Protein AF-A0A953FIC7-F1 (afdb_monomer)

Solvent-accessible su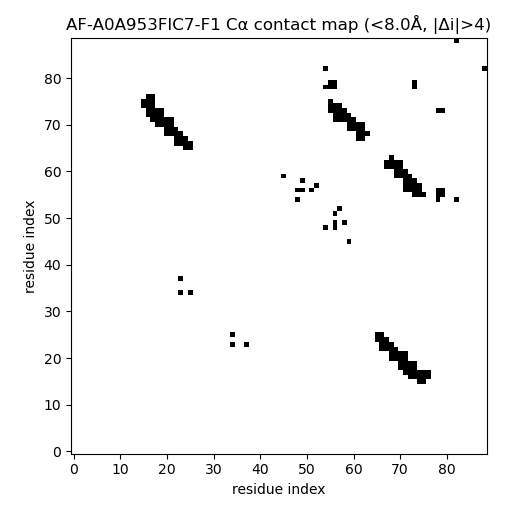rface area (backbone atoms only — not comparable to full-atom values): 5689 Å² total; per-residue (Å²): 132,84,86,80,78,95,65,95,80,81,85,88,72,90,75,69,66,35,81,47,80,48,68,53,85,74,90,54,82,87,50,46,89,70,51,50,62,55,55,52,50,53,53,50,52,53,55,52,44,74,72,34,72,87,53,33,52,75,50,74,47,81,47,94,51,93,50,42,39,32,43,33,37,27,54,33,64,65,37,53,50,52,58,74,67,50,88,83,122

pLDDT: mean 90.17, std 7.17, range [55.0, 96.38]

Mean predicted aligned error: 5.1 Å

Sequence (89 aa):
MAQTINQRMTVEFEGDFVVFLIGMRINRLWKIHKWLPVAKAMRGMLMELSQKPESGFLGFQAHGGMPPLIVQYWRSFEHLEAYAKDRNG

Structure (mmCIF, N/CA/C/O backbone):
data_AF-A0A953FIC7-F1
#
_entry.id   AF-A0A953FIC7-F1
#
loop_
_atom_site.group_PDB
_atom_site.id
_atom_site.type_symbol
_atom_site.label_atom_id
_atom_site.label_alt_id
_atom_site.label_comp_id
_atom_site.label_asym_id
_atom_site.label_entity_id
_atom_site.label_seq_id
_atom_site.pdbx_PDB_ins_code
_atom_site.Cartn_x
_atom_site.Cartn_y
_atom_site.Cartn_z
_atom_site.occupancy
_atom_site.B_iso_or_equiv
_atom_site.auth_seq_id
_atom_site.auth_comp_id
_atom_site.auth_asym_id
_atom_site.auth_atom_id
_atom_site.pdbx_PDB_model_num
ATOM 1 N N . MET A 1 1 ? 3.784 20.582 11.442 1.00 55.00 1 MET A N 1
ATOM 2 C CA . MET A 1 1 ? 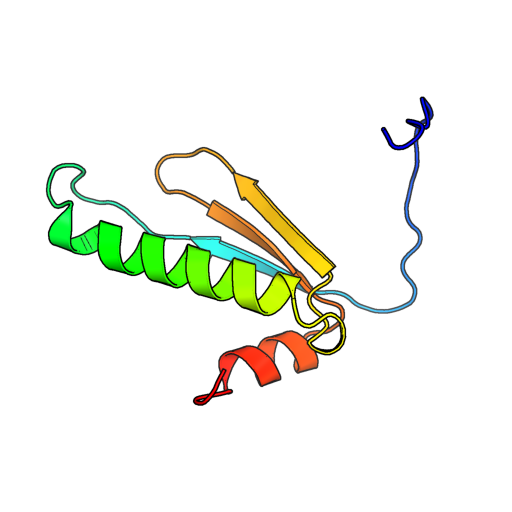4.369 19.225 11.526 1.00 55.00 1 MET A CA 1
ATOM 3 C C . MET A 1 1 ? 3.679 18.507 12.671 1.00 55.00 1 MET A C 1
ATOM 5 O O . MET A 1 1 ? 3.450 19.152 13.687 1.00 55.00 1 MET A O 1
ATOM 9 N N . ALA A 1 2 ? 3.280 17.246 12.499 1.00 71.31 2 ALA A N 1
ATOM 10 C CA . ALA A 1 2 ? 2.663 16.478 13.581 1.00 71.31 2 ALA A CA 1
ATOM 11 C C . ALA A 1 2 ? 3.692 16.203 14.693 1.00 71.31 2 ALA A C 1
ATOM 13 O O . ALA A 1 2 ? 4.873 16.008 14.405 1.00 71.31 2 ALA A O 1
ATOM 14 N N . GLN A 1 3 ? 3.254 16.227 15.951 1.00 84.75 3 GLN A N 1
ATOM 15 C CA . GLN A 1 3 ? 4.112 15.989 17.109 1.00 84.75 3 GLN A CA 1
ATOM 16 C C . GLN A 1 3 ? 4.483 14.500 17.167 1.00 84.75 3 GLN A C 1
ATOM 18 O O . GLN A 1 3 ? 3.606 13.640 17.136 1.00 84.75 3 GLN A O 1
ATOM 23 N N . THR A 1 4 ? 5.776 14.180 17.206 1.00 87.75 4 THR A N 1
ATOM 24 C CA . THR A 1 4 ? 6.250 12.789 17.238 1.00 87.75 4 THR A CA 1
ATOM 25 C C . THR A 1 4 ? 6.301 12.278 18.673 1.00 87.75 4 THR A C 1
ATOM 27 O O . THR A 1 4 ? 6.914 12.912 19.534 1.00 87.75 4 THR A O 1
ATOM 30 N N . ILE A 1 5 ? 5.700 11.117 18.931 1.00 89.00 5 ILE A N 1
ATOM 31 C CA . ILE A 1 5 ? 5.747 10.455 20.238 1.00 89.00 5 ILE A CA 1
ATOM 32 C C . ILE A 1 5 ? 7.030 9.613 20.309 1.00 89.00 5 ILE A C 1
ATOM 34 O O . ILE A 1 5 ? 7.151 8.605 19.618 1.00 89.00 5 ILE A O 1
ATOM 38 N N . ASN A 1 6 ? 7.996 10.015 21.141 1.00 91.25 6 ASN A N 1
ATOM 39 C CA . ASN A 1 6 ? 9.274 9.306 21.328 1.00 91.25 6 ASN A CA 1
ATOM 40 C C . ASN A 1 6 ? 9.168 8.196 22.389 1.00 91.25 6 ASN A C 1
ATOM 42 O O . ASN A 1 6 ? 9.884 8.203 23.390 1.00 91.25 6 ASN A O 1
ATOM 46 N N . GLN A 1 7 ? 8.241 7.257 22.199 1.00 92.44 7 GLN A N 1
ATOM 47 C CA . GLN A 1 7 ? 8.028 6.125 23.104 1.00 92.44 7 GLN A CA 1
ATOM 48 C C . GLN A 1 7 ? 7.794 4.837 22.309 1.00 92.44 7 GLN A C 1
ATOM 50 O O . GLN A 1 7 ? 7.412 4.873 21.140 1.00 92.44 7 GLN A O 1
ATOM 55 N N . ARG A 1 8 ? 8.037 3.680 22.940 1.00 91.25 8 ARG A N 1
ATOM 56 C CA . ARG A 1 8 ? 7.636 2.394 22.360 1.00 91.25 8 ARG A CA 1
ATOM 57 C C . ARG A 1 8 ? 6.119 2.297 22.432 1.00 91.25 8 ARG A C 1
ATOM 59 O O . ARG A 1 8 ? 5.563 2.293 23.524 1.00 91.25 8 ARG A O 1
ATOM 66 N N . MET A 1 9 ? 5.487 2.204 21.272 1.00 89.62 9 MET A N 1
ATOM 67 C CA . MET A 1 9 ? 4.044 2.061 21.142 1.00 89.62 9 MET A CA 1
ATOM 68 C C . MET A 1 9 ?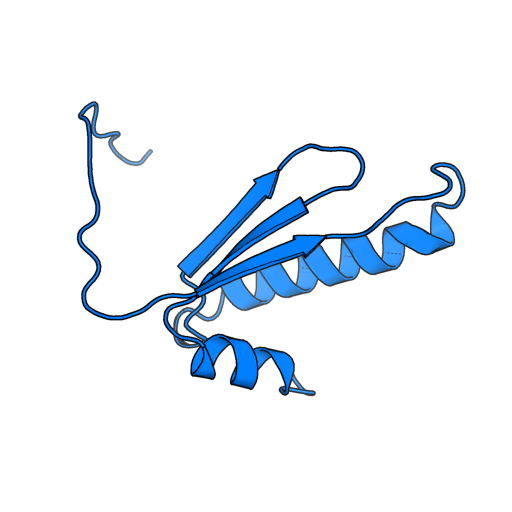 3.736 0.651 20.651 1.00 89.62 9 MET A C 1
ATOM 70 O O . MET A 1 9 ? 4.462 0.106 19.821 1.00 89.62 9 MET A O 1
ATOM 74 N N . THR A 1 10 ? 2.661 0.069 21.165 1.00 91.06 10 THR A N 1
ATOM 75 C CA . THR A 1 10 ? 2.054 -1.150 20.626 1.00 91.06 10 THR A CA 1
ATOM 76 C C . THR A 1 10 ? 0.605 -0.821 20.318 1.00 91.06 10 THR A C 1
ATOM 78 O O . THR A 1 10 ? -0.019 -0.061 21.056 1.00 91.06 10 THR A O 1
ATOM 81 N N . VAL A 1 11 ? 0.092 -1.352 19.214 1.00 86.44 11 VAL A N 1
ATOM 82 C CA . VAL A 1 11 ? -1.329 -1.265 18.889 1.00 86.44 11 VAL A CA 1
ATOM 83 C C . VAL A 1 11 ? -1.979 -2.557 19.350 1.00 86.44 11 VAL A C 1
ATOM 85 O O . VAL A 1 11 ? -1.536 -3.638 18.967 1.00 86.44 11 VAL A O 1
ATO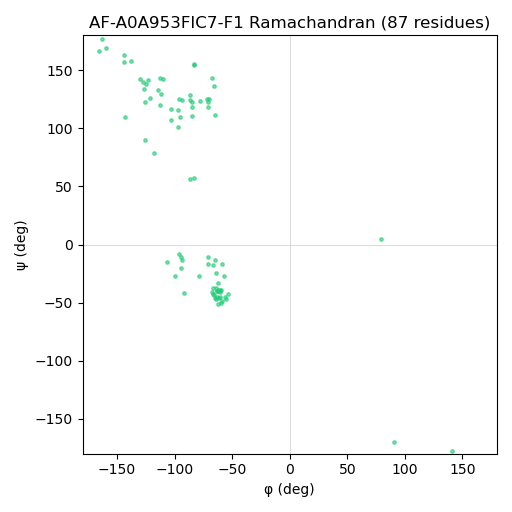M 88 N N . GLU A 1 12 ? -3.016 -2.431 20.166 1.00 88.50 12 GLU A N 1
ATOM 89 C CA . GLU A 1 12 ? -3.978 -3.503 20.379 1.00 88.50 12 GLU A CA 1
ATOM 90 C C . GLU A 1 12 ? -5.045 -3.376 19.293 1.00 88.50 12 GLU A C 1
ATOM 92 O O . GLU A 1 12 ? -5.610 -2.299 19.086 1.00 88.50 12 GLU A O 1
ATOM 97 N N . PHE A 1 13 ? -5.246 -4.449 18.535 1.00 84.38 13 PHE A N 1
ATOM 98 C CA . PHE A 1 13 ? -6.242 -4.500 17.476 1.00 84.38 13 PHE A CA 1
ATOM 99 C C . PHE A 1 13 ? -7.312 -5.498 17.896 1.00 84.38 13 PHE A C 1
ATOM 101 O O . PHE A 1 13 ? -7.008 -6.664 18.142 1.00 84.38 13 PHE A O 1
ATOM 108 N N . GLU A 1 14 ? -8.550 -5.032 18.016 1.00 86.50 14 GLU A N 1
ATOM 109 C CA . GLU A 1 14 ? -9.677 -5.906 18.319 1.00 86.50 14 GLU A CA 1
ATOM 110 C C . GLU A 1 14 ? -10.102 -6.655 17.051 1.00 86.50 14 GLU A C 1
ATOM 112 O O . GLU A 1 14 ? -10.441 -6.042 16.037 1.00 86.50 14 GLU A O 1
ATOM 117 N N . GLY A 1 15 ? -10.104 -7.987 17.123 1.00 86.50 15 GLY A N 1
ATOM 118 C CA . GLY A 1 15 ? -10.513 -8.867 16.028 1.00 86.50 15 GLY A CA 1
ATOM 119 C C . GLY A 1 15 ? -9.376 -9.287 15.093 1.00 86.50 15 GLY A C 1
ATOM 120 O O . GLY A 1 15 ? -8.193 -9.089 15.372 1.00 86.50 15 GLY A O 1
ATOM 121 N N . ASP A 1 16 ? -9.760 -9.908 13.981 1.00 88.88 16 ASP A N 1
ATOM 122 C CA . ASP A 1 16 ? -8.825 -10.393 12.967 1.00 88.88 16 ASP A CA 1
ATOM 123 C C . ASP A 1 16 ? -8.414 -9.270 12.008 1.00 88.88 16 ASP A C 1
ATOM 125 O O . ASP A 1 16 ? -9.148 -8.309 11.792 1.00 88.88 16 ASP A O 1
ATOM 129 N N . PHE A 1 17 ? -7.243 -9.404 11.387 1.00 94.31 17 PHE A N 1
ATOM 130 C CA . PHE A 1 17 ? -6.788 -8.531 10.306 1.00 94.31 17 PHE A CA 1
ATOM 131 C C . PHE A 1 17 ? -5.999 -9.341 9.280 1.00 94.31 17 PHE A C 1
ATOM 133 O O . PHE A 1 17 ? -5.533 -10.449 9.555 1.00 94.31 17 PHE A O 1
ATOM 140 N N . VAL A 1 18 ? -5.823 -8.785 8.082 1.00 96.25 18 VAL A N 1
ATOM 141 C CA . VAL A 1 18 ? -5.096 -9.456 7.001 1.00 96.25 18 VAL A CA 1
ATOM 142 C C . VAL A 1 18 ? -3.815 -8.710 6.664 1.00 96.25 18 VAL A C 1
ATOM 144 O O . VAL A 1 18 ? -3.806 -7.494 6.464 1.00 96.25 18 VAL A O 1
ATOM 147 N N . VAL A 1 19 ? -2.731 -9.479 6.554 1.00 96.38 19 VAL A N 1
ATOM 148 C CA . VAL A 1 19 ? -1.452 -9.042 5.993 1.00 96.38 19 VAL A CA 1
ATOM 149 C C . VAL A 1 19 ? -1.335 -9.616 4.589 1.00 96.38 19 VAL A C 1
ATOM 151 O O . VAL A 1 19 ? -1.123 -10.815 4.409 1.00 96.38 19 VAL A O 1
ATOM 154 N N . PHE A 1 20 ? -1.480 -8.760 3.584 1.00 96.25 20 PHE A N 1
ATOM 155 C CA . PHE A 1 20 ? -1.438 -9.162 2.186 1.00 96.25 20 PHE A CA 1
ATOM 156 C C . PHE A 1 20 ? -0.096 -8.793 1.551 1.00 96.25 20 PHE A C 1
ATOM 158 O O . PHE A 1 20 ? 0.275 -7.625 1.451 1.00 96.25 20 PHE A O 1
ATOM 165 N N . LEU A 1 21 ? 0.647 -9.815 1.132 1.00 95.19 21 LEU A N 1
ATOM 166 C CA . LEU A 1 21 ? 1.955 -9.691 0.497 1.00 95.19 21 LEU A CA 1
ATOM 167 C C . LEU A 1 21 ? 1.776 -9.718 -1.020 1.00 95.19 21 LEU A C 1
ATOM 169 O O . LEU A 1 21 ? 1.473 -10.763 -1.594 1.00 95.19 21 LEU A O 1
ATOM 173 N N . ILE A 1 22 ? 2.000 -8.582 -1.674 1.00 93.25 22 ILE A N 1
ATOM 174 C CA . ILE A 1 22 ? 1.895 -8.467 -3.128 1.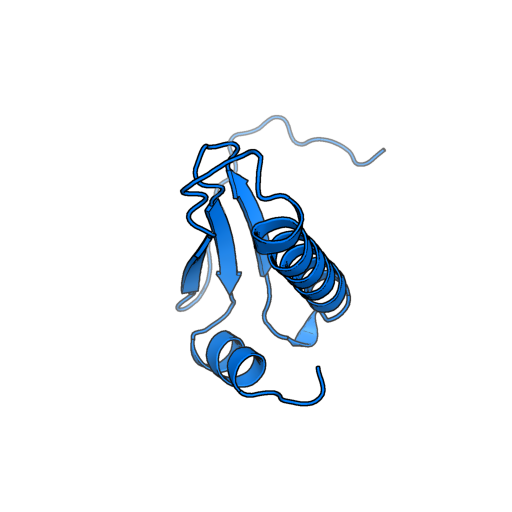00 93.25 22 ILE A CA 1
ATOM 175 C C . ILE A 1 22 ? 3.159 -7.857 -3.716 1.00 93.25 22 ILE A C 1
ATOM 177 O O . ILE A 1 22 ? 3.759 -6.936 -3.171 1.00 93.25 22 ILE A O 1
ATOM 181 N N . GLY A 1 23 ? 3.592 -8.373 -4.856 1.00 91.62 23 GLY A N 1
ATOM 182 C CA . GLY A 1 23 ? 4.802 -7.908 -5.513 1.00 91.62 23 GLY A CA 1
ATOM 183 C C . GLY A 1 23 ? 4.861 -8.357 -6.959 1.00 91.62 23 GLY A C 1
ATOM 184 O O . GLY A 1 23 ? 3.994 -9.084 -7.443 1.00 91.62 23 GLY A O 1
ATOM 1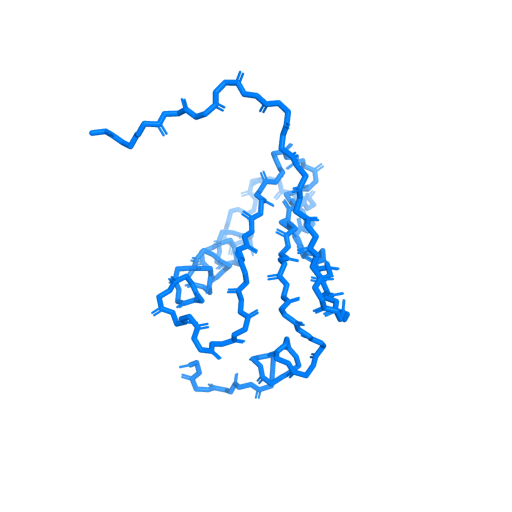85 N N . MET A 1 24 ? 5.906 -7.926 -7.660 1.00 90.44 24 MET A N 1
ATOM 186 C CA . MET A 1 24 ? 6.145 -8.337 -9.042 1.00 90.44 24 MET A CA 1
ATOM 187 C C . MET A 1 24 ? 7.548 -8.900 -9.205 1.00 90.44 24 MET A C 1
ATOM 189 O O . MET A 1 24 ? 8.529 -8.298 -8.778 1.00 90.44 24 MET A O 1
ATOM 193 N N . ARG A 1 25 ? 7.672 -10.038 -9.890 1.00 89.56 25 ARG A N 1
ATOM 194 C CA . ARG A 1 25 ? 8.982 -10.598 -10.224 1.00 89.56 25 ARG A CA 1
ATOM 195 C C . ARG A 1 25 ? 9.531 -9.976 -11.505 1.00 89.56 25 ARG A C 1
ATOM 197 O O . ARG A 1 25 ? 8.967 -10.159 -12.582 1.00 89.56 25 ARG A O 1
ATOM 204 N N . ILE A 1 26 ? 10.674 -9.298 -11.411 1.00 89.69 26 ILE A N 1
ATOM 205 C CA . ILE A 1 26 ? 11.361 -8.714 -12.570 1.00 89.69 26 ILE A CA 1
ATOM 206 C C . ILE A 1 26 ? 12.468 -9.664 -13.031 1.00 89.69 26 ILE A C 1
ATOM 208 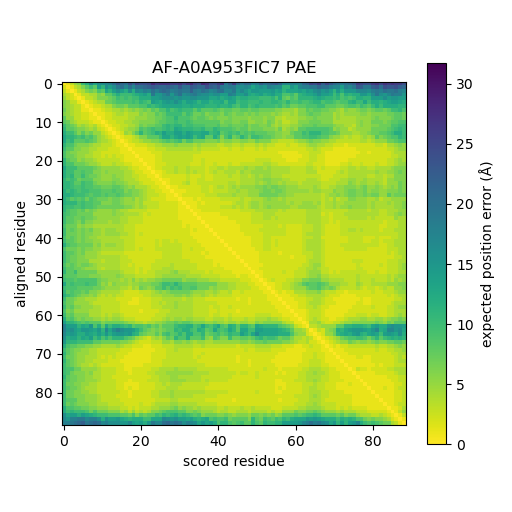O O . ILE A 1 26 ? 13.550 -9.701 -12.459 1.00 89.69 26 ILE A O 1
ATOM 212 N N . ASN A 1 27 ? 12.214 -10.425 -14.096 1.00 89.56 27 ASN A N 1
ATOM 213 C CA . ASN A 1 27 ? 13.215 -11.356 -14.637 1.00 89.56 27 ASN A CA 1
ATOM 214 C C . ASN A 1 27 ? 14.285 -10.666 -15.503 1.00 89.56 27 ASN A C 1
ATOM 216 O O . ASN A 1 27 ? 15.382 -11.189 -15.661 1.00 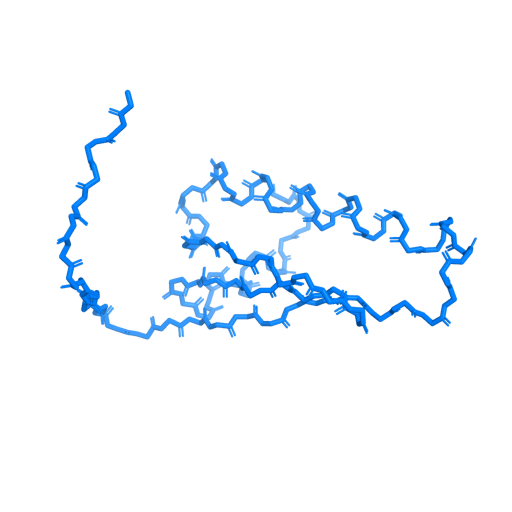89.56 27 ASN A O 1
ATOM 220 N N . ARG A 1 28 ? 13.961 -9.526 -16.131 1.00 90.81 28 ARG A N 1
ATOM 221 C CA . ARG A 1 28 ? 14.880 -8.766 -16.999 1.00 90.81 28 ARG A CA 1
ATOM 222 C C . ARG A 1 28 ? 14.658 -7.269 -16.816 1.00 90.81 28 ARG A C 1
ATOM 224 O O . ARG A 1 28 ? 13.638 -6.749 -17.270 1.00 90.81 28 ARG A O 1
ATOM 231 N N . LEU A 1 29 ? 15.621 -6.583 -16.202 1.00 88.06 29 LEU A N 1
ATOM 232 C CA . LEU A 1 29 ? 15.490 -5.169 -15.826 1.00 88.06 29 LEU A CA 1
ATOM 233 C C . LEU A 1 29 ? 15.287 -4.234 -17.020 1.00 88.06 29 LEU A C 1
ATOM 235 O O . LEU A 1 29 ? 14.452 -3.339 -16.968 1.00 88.06 29 LEU A O 1
ATOM 239 N N . TRP A 1 30 ? 15.973 -4.489 -18.133 1.00 92.12 30 TRP A N 1
ATOM 240 C CA . TRP A 1 30 ? 15.892 -3.654 -19.337 1.00 92.12 30 TRP A CA 1
ATOM 241 C C . TRP A 1 30 ? 14.560 -3.768 -20.094 1.00 92.12 30 TRP A C 1
ATOM 243 O O . TRP A 1 30 ? 14.281 -2.965 -20.981 1.00 92.12 30 TRP A O 1
ATOM 253 N N . LYS A 1 31 ? 13.695 -4.738 -19.765 1.00 94.06 31 LYS A N 1
ATOM 254 C CA . LYS A 1 31 ? 12.361 -4.859 -20.380 1.00 94.06 31 LYS A CA 1
ATOM 255 C C . LYS A 1 31 ? 11.344 -3.946 -19.687 1.00 94.06 31 LYS A C 1
ATOM 257 O O . LYS A 1 31 ? 10.310 -4.416 -19.221 1.00 94.06 31 LYS A O 1
ATOM 262 N N . ILE A 1 32 ? 11.639 -2.645 -19.650 1.00 91.88 32 ILE A N 1
ATOM 263 C CA . ILE A 1 32 ? 10.848 -1.610 -18.957 1.00 91.88 32 ILE A CA 1
ATOM 264 C C . ILE A 1 32 ? 9.381 -1.639 -19.395 1.00 91.88 32 ILE A C 1
ATOM 266 O O . ILE A 1 32 ? 8.485 -1.639 -18.560 1.00 91.88 32 ILE A O 1
ATOM 270 N N . HIS A 1 33 ? 9.127 -1.792 -20.695 1.00 94.12 33 HIS A N 1
ATOM 271 C CA . HIS A 1 33 ? 7.780 -1.906 -21.266 1.00 94.12 33 HIS A CA 1
ATOM 272 C C . HIS A 1 33 ? 6.950 -3.083 -20.718 1.00 94.12 33 HIS A C 1
ATOM 274 O O . HIS A 1 33 ? 5.737 -3.088 -20.890 1.00 94.12 33 HIS A O 1
ATOM 280 N N . LYS A 1 34 ? 7.570 -4.085 -20.073 1.00 92.06 34 LYS A N 1
ATOM 281 C CA . LYS A 1 34 ? 6.857 -5.219 -19.466 1.00 92.06 34 LYS A CA 1
ATOM 282 C C . LYS A 1 34 ? 6.493 -4.986 -18.005 1.00 92.06 34 LYS A C 1
ATOM 284 O O . LYS A 1 34 ? 5.405 -5.366 -17.597 1.00 92.06 34 LYS A O 1
ATOM 289 N N . TRP A 1 35 ? 7.397 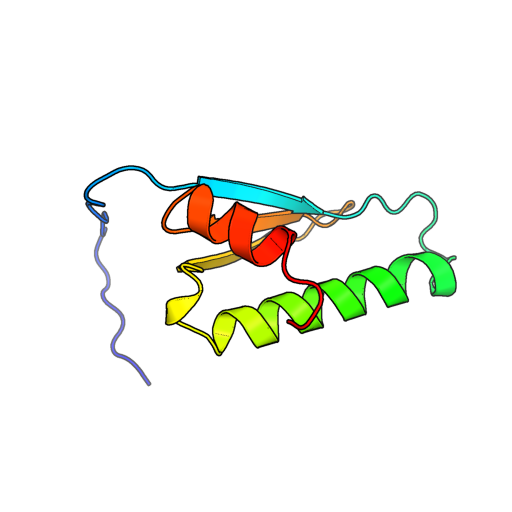-4.410 -17.213 1.00 91.62 35 TRP A N 1
ATOM 290 C CA . TRP A 1 35 ? 7.194 -4.284 -15.764 1.00 91.62 35 TRP A CA 1
ATOM 291 C C . TRP A 1 35 ? 6.704 -2.894 -15.338 1.00 91.62 35 TRP A C 1
ATOM 293 O O . TRP A 1 35 ? 5.987 -2.781 -14.347 1.00 91.62 35 TRP A O 1
ATOM 303 N N . LEU A 1 36 ? 7.021 -1.834 -16.091 1.00 92.81 36 LEU A N 1
ATOM 304 C CA . LEU A 1 36 ? 6.610 -0.469 -15.754 1.00 92.81 36 LEU A CA 1
ATOM 305 C C . LEU A 1 36 ? 5.082 -0.272 -15.762 1.00 92.81 36 LEU A C 1
ATOM 307 O O . LEU A 1 36 ? 4.590 0.390 -14.848 1.00 92.81 36 LEU A O 1
ATOM 311 N N . PRO A 1 37 ? 4.303 -0.846 -16.707 1.00 94.50 37 PRO A N 1
ATOM 312 C CA . PRO A 1 37 ? 2.844 -0.738 -16.663 1.00 94.50 37 PRO A CA 1
ATOM 313 C C . PRO A 1 37 ? 2.247 -1.341 -15.386 1.00 94.50 37 PRO A C 1
ATOM 315 O O . PRO A 1 37 ? 1.382 -0.727 -14.767 1.00 94.50 37 PRO A O 1
ATOM 318 N N . VAL A 1 38 ? 2.767 -2.493 -14.946 1.00 92.12 38 VAL A N 1
ATOM 319 C CA . VAL A 1 38 ? 2.333 -3.168 -13.712 1.00 92.12 38 VAL A CA 1
ATOM 320 C C . VAL A 1 38 ? 2.662 -2.316 -12.487 1.00 92.12 38 VAL A C 1
ATOM 322 O O . VAL A 1 38 ? 1.797 -2.086 -11.647 1.00 92.12 38 VAL A O 1
ATOM 325 N N . ALA A 1 39 ? 3.881 -1.772 -12.409 1.00 91.00 39 ALA A N 1
ATOM 326 C CA . ALA A 1 39 ? 4.277 -0.877 -11.322 1.00 91.00 39 ALA A CA 1
ATOM 327 C C . ALA A 1 39 ? 3.412 0.397 -11.263 1.00 91.00 39 ALA A C 1
ATOM 329 O O . ALA A 1 39 ? 3.039 0.851 -10.181 1.00 91.00 39 ALA A O 1
ATOM 330 N N . LYS A 1 40 ? 3.058 0.965 -12.425 1.00 93.75 40 LYS A N 1
ATOM 331 C CA . LYS A 1 40 ? 2.179 2.138 -12.513 1.00 93.75 40 LYS A CA 1
ATOM 332 C C . LYS A 1 40 ? 0.757 1.814 -12.045 1.00 93.75 40 LYS A C 1
ATOM 334 O O . LYS A 1 40 ? 0.191 2.618 -11.310 1.00 93.75 40 LYS A O 1
ATOM 339 N N . ALA A 1 41 ? 0.213 0.659 -12.433 1.00 93.12 41 ALA A N 1
ATOM 340 C CA . ALA A 1 41 ? -1.100 0.194 -11.983 1.00 93.12 41 ALA A CA 1
ATOM 341 C C . ALA A 1 41 ? -1.127 -0.042 -10.464 1.00 93.12 41 ALA A C 1
ATOM 343 O O . ALA A 1 41 ? -2.018 0.461 -9.789 1.00 93.12 41 ALA A O 1
ATOM 344 N N . MET A 1 42 ? -0.094 -0.696 -9.916 1.00 92.06 42 MET A N 1
ATOM 345 C CA . MET A 1 42 ? 0.063 -0.907 -8.471 1.00 92.06 42 MET A CA 1
ATOM 346 C C . MET A 1 42 ? 0.052 0.417 -7.697 1.00 92.06 42 MET A C 1
ATOM 348 O O . MET A 1 42 ? -0.639 0.551 -6.694 1.00 92.06 42 MET A O 1
ATOM 352 N N . ARG A 1 43 ? 0.780 1.431 -8.184 1.00 91.69 43 ARG A N 1
ATOM 353 C CA . ARG A 1 43 ? 0.776 2.765 -7.566 1.00 91.69 43 ARG A CA 1
ATOM 354 C C . ARG A 1 43 ? -0.602 3.429 -7.627 1.00 91.69 43 ARG A C 1
ATOM 356 O O . ARG A 1 43 ? -0.983 4.082 -6.665 1.00 91.69 43 ARG A O 1
ATOM 363 N N . GLY A 1 44 ? -1.318 3.279 -8.743 1.00 93.56 44 GLY A N 1
ATOM 364 C CA . GLY A 1 44 ? -2.685 3.785 -8.892 1.00 93.56 44 GLY A CA 1
ATOM 365 C C . GLY A 1 44 ? -3.634 3.179 -7.859 1.00 93.56 44 GLY A C 1
ATOM 366 O O . GLY A 1 44 ? -4.270 3.928 -7.127 1.00 93.56 44 GLY A O 1
ATOM 367 N N . MET A 1 45 ? -3.624 1.849 -7.729 1.00 93.56 45 MET A N 1
ATOM 368 C CA . MET A 1 45 ? -4.411 1.118 -6.727 1.00 93.56 45 MET A CA 1
ATOM 369 C C . MET A 1 45 ? -4.128 1.607 -5.300 1.00 93.56 45 MET A C 1
ATOM 371 O O . MET A 1 45 ? -5.051 1.911 -4.555 1.00 93.56 45 MET A O 1
ATOM 375 N N . LEU A 1 46 ? -2.857 1.761 -4.920 1.00 93.81 46 LEU A N 1
ATOM 376 C CA . LEU A 1 46 ? -2.513 2.237 -3.576 1.00 93.81 46 LEU A CA 1
ATOM 377 C C . LEU A 1 46 ? -2.985 3.674 -3.312 1.00 93.81 46 LEU A C 1
ATOM 379 O O . LEU A 1 46 ? -3.398 3.985 -2.195 1.00 93.81 46 LEU A O 1
ATOM 383 N N . MET A 1 47 ? -2.916 4.553 -4.318 1.00 93.44 47 MET A N 1
ATOM 384 C CA . MET A 1 47 ? -3.421 5.926 -4.198 1.00 93.44 47 MET A CA 1
ATOM 385 C C . MET A 1 47 ? -4.937 5.951 -4.016 1.00 93.44 47 MET A C 1
ATOM 387 O O . MET A 1 47 ? -5.425 6.691 -3.170 1.00 93.44 47 MET A O 1
ATOM 391 N N . GLU A 1 48 ? -5.654 5.140 -4.787 1.00 93.88 48 GLU A N 1
ATOM 392 C CA . GLU A 1 48 ? -7.105 5.001 -4.702 1.00 93.88 48 GLU A CA 1
ATOM 393 C C . GLU A 1 48 ? -7.540 4.463 -3.330 1.00 93.88 48 GLU A C 1
ATOM 395 O O . GLU A 1 48 ? -8.343 5.096 -2.649 1.00 93.88 48 GLU A O 1
ATOM 400 N N . LEU A 1 49 ? -6.939 3.361 -2.870 1.00 93.31 49 LEU A N 1
ATOM 401 C CA . LEU A 1 49 ? -7.222 2.773 -1.556 1.00 93.31 49 LEU A CA 1
ATOM 402 C C . LEU A 1 49 ? -6.928 3.740 -0.406 1.00 93.31 49 LEU A C 1
ATOM 404 O O . LEU A 1 49 ? -7.697 3.832 0.547 1.00 93.31 49 LEU A O 1
ATOM 408 N N . SER A 1 50 ? -5.845 4.515 -0.508 1.00 91.19 50 SER A N 1
ATOM 409 C CA . SER A 1 50 ? -5.502 5.519 0.509 1.00 91.19 50 SER A CA 1
ATOM 410 C C . SER A 1 50 ? -6.515 6.671 0.585 1.00 91.19 50 SER A C 1
ATOM 412 O O . SER A 1 50 ? -6.524 7.401 1.573 1.00 91.19 50 SER A O 1
ATOM 414 N N . GLN A 1 51 ? -7.347 6.858 -0.446 1.00 92.75 51 GLN A N 1
ATOM 415 C CA . GLN A 1 51 ? -8.392 7.885 -0.504 1.00 92.75 51 GLN A CA 1
ATOM 416 C C . GLN A 1 51 ? -9.778 7.370 -0.090 1.00 92.75 51 GLN A C 1
ATOM 418 O O . GLN A 1 51 ? -10.680 8.189 0.071 1.00 92.75 51 GLN A O 1
ATOM 423 N N . LYS A 1 52 ? -9.940 6.054 0.111 1.00 91.56 52 LYS A N 1
ATOM 424 C CA . LYS A 1 52 ? -11.203 5.383 0.464 1.00 91.56 52 LYS A CA 1
ATOM 425 C C . LYS A 1 52 ? -11.095 4.688 1.835 1.00 91.56 52 LYS A C 1
ATOM 427 O O . LYS A 1 52 ? -10.884 3.471 1.882 1.00 91.56 52 LYS A O 1
ATOM 432 N N . PRO A 1 53 ? -11.202 5.410 2.969 1.00 85.38 53 PRO A N 1
ATOM 433 C CA . PRO A 1 53 ? -11.097 4.820 4.312 1.00 85.38 53 PRO A CA 1
ATOM 434 C C . PRO A 1 53 ? -12.109 3.695 4.590 1.00 85.38 53 PRO A C 1
ATOM 436 O O . PRO A 1 53 ? -11.854 2.807 5.403 1.00 85.38 53 PRO A O 1
ATOM 439 N N . GLU A 1 54 ? -13.254 3.730 3.912 1.00 90.81 54 GLU A N 1
ATOM 440 C CA . GLU A 1 54 ? -14.335 2.748 3.978 1.00 90.81 54 GLU A CA 1
ATOM 441 C C . GLU A 1 54 ? -13.993 1.403 3.323 1.00 90.81 54 GLU A C 1
ATOM 443 O O . GLU A 1 54 ? -14.638 0.404 3.624 1.00 90.81 54 GLU A O 1
ATOM 448 N N . SER A 1 55 ? -12.952 1.344 2.484 1.00 91.31 55 SER A N 1
ATOM 449 C CA . SER A 1 55 ? -12.510 0.105 1.822 1.00 91.31 55 SER A CA 1
ATOM 450 C C . SER A 1 55 ? -11.984 -0.959 2.792 1.00 91.31 55 SER A C 1
ATOM 452 O O . SER A 1 55 ? -11.785 -2.105 2.404 1.00 91.31 55 SER A O 1
ATOM 454 N N . GLY A 1 56 ? -11.717 -0.597 4.050 1.00 92.69 56 GLY A N 1
ATOM 455 C CA . GLY A 1 56 ? -11.064 -1.473 5.022 1.00 92.69 56 GLY A CA 1
ATOM 456 C C . GLY A 1 56 ? -9.546 -1.564 4.851 1.00 92.69 56 GLY A C 1
ATOM 457 O O . GLY A 1 56 ? -8.898 -2.308 5.588 1.00 92.69 56 GLY A O 1
ATOM 458 N N . PHE A 1 57 ? -8.963 -0.791 3.933 1.00 95.62 57 PHE A N 1
ATOM 459 C CA . PHE A 1 57 ? -7.521 -0.640 3.799 1.00 95.62 57 PHE A CA 1
ATOM 460 C C . PHE A 1 57 ? -6.943 0.166 4.971 1.00 95.62 57 PHE A C 1
ATOM 462 O O . PHE A 1 57 ? -7.337 1.303 5.224 1.00 95.62 57 PHE A O 1
ATOM 469 N N . LEU A 1 58 ? -5.996 -0.426 5.701 1.00 94.19 58 LEU A N 1
ATOM 470 C CA . LEU A 1 58 ? -5.335 0.199 6.854 1.00 94.19 58 LEU A CA 1
ATOM 471 C C . LEU A 1 58 ? -4.021 0.886 6.472 1.00 94.19 58 LEU A C 1
ATOM 473 O O . LEU A 1 58 ? -3.535 1.747 7.202 1.00 94.19 58 LEU A O 1
ATOM 477 N N . GLY A 1 59 ? -3.442 0.505 5.335 1.00 94.62 59 GLY A N 1
ATOM 478 C CA . GLY A 1 59 ? -2.208 1.079 4.823 1.00 94.62 59 GLY A CA 1
ATOM 479 C C . GLY A 1 59 ? -1.300 0.036 4.189 1.00 94.62 59 GLY A C 1
ATOM 480 O O . GLY A 1 59 ? -1.620 -1.151 4.101 1.00 94.62 59 GLY A O 1
ATOM 481 N N . PHE A 1 60 ? -0.132 0.490 3.746 1.00 95.56 60 PHE A N 1
ATOM 482 C CA . PHE A 1 60 ? 0.868 -0.369 3.130 1.00 95.56 60 PHE A CA 1
ATOM 483 C C . PHE A 1 60 ? 2.286 0.054 3.494 1.00 95.56 60 PHE A C 1
ATOM 485 O O . PHE A 1 60 ? 2.559 1.217 3.787 1.00 95.56 60 PHE A O 1
ATOM 492 N N . GLN A 1 61 ? 3.205 -0.897 3.383 1.00 94.25 61 GLN A N 1
ATOM 493 C CA . GLN A 1 61 ? 4.634 -0.672 3.461 1.00 94.25 61 GLN A CA 1
ATOM 494 C C . GLN A 1 61 ? 5.304 -1.243 2.214 1.00 94.25 61 GLN A C 1
ATOM 496 O O . GLN A 1 61 ? 5.184 -2.426 1.893 1.00 94.25 61 GLN A O 1
ATOM 501 N N . ALA A 1 62 ? 6.019 -0.383 1.491 1.00 91.50 62 ALA A N 1
ATOM 502 C CA . ALA A 1 62 ? 6.844 -0.806 0.371 1.00 91.50 62 ALA A CA 1
ATOM 503 C C . ALA A 1 62 ? 8.215 -1.253 0.890 1.00 91.50 62 ALA A C 1
ATOM 505 O O . ALA A 1 62 ? 8.934 -0.480 1.524 1.00 91.50 62 ALA A O 1
ATOM 506 N N . HIS A 1 63 ? 8.592 -2.490 0.588 1.00 88.12 63 HIS A N 1
ATOM 507 C CA . HIS A 1 63 ? 9.916 -3.019 0.876 1.00 88.12 63 HIS A CA 1
ATOM 508 C C . HIS A 1 63 ? 10.783 -2.900 -0.379 1.00 88.12 63 HIS A C 1
ATOM 510 O O . HIS A 1 63 ? 10.507 -3.504 -1.420 1.00 88.12 63 HIS A O 1
ATOM 516 N N . GLY A 1 64 ? 11.836 -2.083 -0.279 1.00 71.50 64 GLY A N 1
ATOM 517 C CA . GLY A 1 64 ? 12.842 -1.932 -1.323 1.00 71.50 64 GLY A CA 1
ATOM 518 C C . GLY A 1 64 ? 13.600 -3.243 -1.511 1.00 71.50 64 GLY A C 1
ATOM 519 O O . GLY A 1 64 ? 14.336 -3.672 -0.629 1.00 71.50 64 GLY A O 1
ATOM 520 N N . GLY A 1 65 ? 13.396 -3.892 -2.653 1.00 73.38 65 GLY A N 1
ATOM 521 C CA . GLY A 1 65 ? 13.986 -5.182 -2.983 1.00 73.38 65 GLY A CA 1
ATOM 522 C C . GLY A 1 65 ? 13.844 -5.487 -4.469 1.00 73.38 65 GLY A C 1
ATOM 523 O O . GLY A 1 65 ? 13.102 -4.825 -5.196 1.00 73.38 65 GLY A O 1
ATOM 524 N N . MET A 1 66 ? 14.583 -6.491 -4.929 1.00 77.56 66 MET A N 1
ATOM 525 C CA . MET A 1 66 ? 14.523 -7.013 -6.292 1.00 77.56 66 MET A CA 1
ATOM 526 C C . MET A 1 66 ? 14.265 -8.520 -6.206 1.00 77.56 66 MET A C 1
ATOM 528 O O . MET A 1 66 ? 15.215 -9.295 -6.112 1.00 77.56 66 MET A O 1
ATOM 532 N N . PRO A 1 67 ? 12.991 -8.950 -6.197 1.00 76.31 67 PRO A N 1
ATOM 533 C CA . PRO A 1 67 ? 11.803 -8.206 -6.632 1.00 76.31 67 PRO A CA 1
ATOM 534 C C . PRO A 1 67 ? 11.192 -7.245 -5.592 1.00 76.31 67 PRO A C 1
ATOM 536 O O . PRO A 1 67 ? 11.333 -7.484 -4.394 1.00 76.31 67 PRO A O 1
ATOM 539 N N . PRO A 1 68 ? 10.480 -6.189 -6.034 1.00 86.75 68 PRO A N 1
ATOM 540 C CA . PRO A 1 68 ? 9.736 -5.310 -5.136 1.00 86.75 68 PRO A CA 1
ATOM 541 C C . PRO A 1 68 ? 8.578 -6.059 -4.467 1.00 86.75 68 PRO A C 1
ATOM 543 O O . PRO A 1 68 ? 7.826 -6.779 -5.133 1.00 86.75 68 PRO A O 1
ATOM 546 N N . LEU A 1 69 ? 8.427 -5.835 -3.161 1.00 92.38 69 LEU A N 1
ATOM 547 C CA . LEU A 1 69 ? 7.369 -6.384 -2.317 1.00 92.38 69 LEU A CA 1
ATOM 548 C C . LEU A 1 69 ? 6.638 -5.241 -1.614 1.00 92.38 69 LEU A C 1
ATOM 550 O O . LEU A 1 69 ? 7.257 -4.307 -1.108 1.00 92.38 69 LEU A O 1
ATOM 554 N N . ILE A 1 70 ? 5.320 -5.335 -1.559 1.00 94.62 70 ILE A N 1
ATOM 555 C CA . ILE A 1 70 ? 4.450 -4.438 -0.816 1.00 94.62 70 ILE A CA 1
ATOM 556 C C . ILE A 1 70 ? 3.676 -5.290 0.181 1.00 94.62 70 ILE A C 1
ATOM 558 O O . ILE A 1 70 ? 3.030 -6.271 -0.189 1.00 94.62 70 ILE A O 1
ATOM 562 N N . VAL A 1 71 ? 3.760 -4.904 1.447 1.00 96.06 71 VAL A N 1
ATOM 563 C CA . VAL A 1 71 ? 2.926 -5.440 2.519 1.00 96.06 71 VAL A CA 1
ATOM 564 C C . VAL A 1 71 ? 1.732 -4.513 2.661 1.00 96.06 71 VAL A C 1
ATOM 566 O O . VAL A 1 71 ? 1.916 -3.312 2.837 1.00 96.06 71 VAL A O 1
ATOM 569 N N . GLN A 1 72 ? 0.521 -5.044 2.566 1.00 96.12 72 GLN A N 1
ATOM 570 C CA . GLN A 1 72 ? -0.717 -4.307 2.792 1.00 96.12 72 GLN A CA 1
ATOM 571 C C . GLN A 1 72 ? -1.414 -4.821 4.046 1.00 96.12 72 GLN A C 1
ATOM 573 O O . GLN A 1 72 ? -1.422 -6.025 4.304 1.00 96.12 72 GLN A O 1
ATOM 578 N N . TYR A 1 73 ? -2.030 -3.910 4.787 1.00 95.69 73 TYR A N 1
ATOM 579 C CA . TYR A 1 73 ? -2.796 -4.208 5.988 1.00 95.69 73 TYR A CA 1
ATOM 580 C C . TYR A 1 73 ? -4.273 -3.932 5.726 1.00 95.69 73 TYR A C 1
ATOM 582 O O . TYR A 1 73 ? -4.631 -2.858 5.240 1.00 95.69 73 TYR A O 1
ATOM 590 N N . TRP A 1 74 ? -5.121 -4.900 6.055 1.00 95.88 74 TRP A N 1
ATOM 591 C CA . TRP A 1 74 ? -6.561 -4.853 5.812 1.00 95.88 74 TRP A CA 1
ATOM 592 C C . TRP A 1 74 ? -7.328 -5.211 7.079 1.00 95.88 74 TRP A C 1
ATOM 594 O O . TRP A 1 74 ? -6.911 -6.098 7.823 1.00 95.88 74 TRP A O 1
ATOM 604 N N . ARG A 1 75 ? -8.462 -4.538 7.302 1.00 94.19 75 ARG A N 1
ATOM 605 C CA . ARG A 1 75 ? -9.329 -4.748 8.473 1.00 94.19 75 ARG A CA 1
ATOM 606 C C . ARG A 1 75 ? -9.914 -6.150 8.552 1.00 94.19 75 ARG A C 1
ATOM 608 O O . ARG A 1 75 ? -10.140 -6.621 9.649 1.00 94.19 75 ARG A O 1
ATOM 615 N N . SER A 1 76 ? -10.195 -6.786 7.419 1.00 94.56 76 SER A N 1
ATOM 616 C CA . SER A 1 76 ? -10.651 -8.175 7.373 1.00 94.56 76 SER A CA 1
ATOM 617 C C . SER A 1 76 ? -10.420 -8.771 5.985 1.00 94.56 76 SER A C 1
ATOM 619 O O . SER A 1 76 ? -10.096 -8.054 5.031 1.00 94.56 76 SER A O 1
ATOM 621 N N . PHE A 1 77 ? -10.588 -10.087 5.864 1.00 94.12 77 PHE A N 1
ATOM 622 C CA . PHE A 1 77 ? -10.470 -10.772 4.580 1.00 94.12 77 PHE A CA 1
ATOM 623 C C . PHE A 1 77 ? -11.582 -10.368 3.608 1.00 94.12 77 PHE A C 1
ATOM 625 O O . PHE A 1 77 ? -11.318 -10.181 2.426 1.00 94.12 77 PHE A O 1
ATOM 632 N N . GLU A 1 78 ? -12.798 -10.160 4.104 1.00 95.00 78 GLU A N 1
ATOM 633 C CA . GLU A 1 78 ? -13.963 -9.767 3.309 1.00 95.00 78 GLU A CA 1
ATOM 634 C C . GLU A 1 78 ? -13.742 -8.416 2.626 1.00 95.00 78 GLU A C 1
ATOM 636 O O . GLU A 1 78 ? -14.089 -8.262 1.460 1.00 95.00 78 GLU A O 1
ATOM 641 N N . HIS A 1 79 ? -13.113 -7.458 3.316 1.00 95.12 79 HIS A N 1
ATOM 642 C CA . HIS A 1 79 ? -12.764 -6.156 2.737 1.00 95.12 79 HIS A CA 1
ATOM 643 C C . HIS A 1 79 ? -11.751 -6.299 1.594 1.00 95.12 79 HIS A C 1
ATOM 645 O O . HIS A 1 79 ? -11.944 -5.741 0.513 1.00 95.12 79 HIS A O 1
ATOM 651 N N . LEU A 1 80 ? -10.696 -7.093 1.813 1.00 95.44 80 LEU A N 1
ATOM 652 C CA . LEU A 1 80 ? -9.702 -7.391 0.782 1.00 95.44 80 LEU A CA 1
ATOM 653 C C . LEU A 1 80 ? -10.342 -8.101 -0.420 1.00 95.44 80 LEU A C 1
ATOM 655 O O . LEU A 1 80 ? -10.071 -7.748 -1.567 1.00 95.44 80 LEU A O 1
ATOM 659 N N . GLU A 1 81 ? -11.180 -9.106 -0.171 1.00 95.50 81 GLU A N 1
ATOM 660 C CA . GLU A 1 81 ? -11.825 -9.887 -1.224 1.00 95.50 81 GLU A CA 1
ATOM 661 C C . GLU A 1 81 ? -12.839 -9.049 -2.014 1.00 95.50 81 GLU A C 1
ATOM 663 O O . GLU A 1 81 ? -12.879 -9.143 -3.243 1.00 95.50 81 GLU A O 1
ATOM 668 N N . ALA A 1 82 ? -13.622 -8.207 -1.333 1.00 94.94 82 ALA A N 1
ATOM 669 C CA . ALA A 1 82 ? -14.555 -7.282 -1.965 1.00 94.94 82 ALA A CA 1
ATOM 670 C C . ALA A 1 82 ? -13.819 -6.331 -2.914 1.00 94.94 82 ALA A C 1
ATOM 672 O O . ALA A 1 82 ? -14.196 -6.234 -4.080 1.00 94.94 82 ALA A O 1
ATOM 673 N N . TYR A 1 83 ? -12.720 -5.720 -2.454 1.00 93.75 83 TYR A N 1
ATOM 674 C CA . TYR A 1 83 ? -11.888 -4.871 -3.304 1.00 93.75 83 TYR A CA 1
ATOM 675 C C . TYR A 1 83 ? -11.298 -5.644 -4.493 1.00 93.75 83 TYR A C 1
ATOM 677 O O . TYR A 1 83 ? -11.363 -5.191 -5.631 1.00 93.75 83 TYR A O 1
ATOM 685 N N . ALA A 1 84 ? -10.767 -6.849 -4.263 1.00 92.81 84 ALA A N 1
ATOM 686 C CA . ALA A 1 84 ? -10.157 -7.659 -5.319 1.00 92.81 84 ALA A CA 1
ATOM 687 C C . ALA A 1 84 ? -11.150 -8.109 -6.409 1.00 92.81 84 ALA A C 1
ATOM 689 O O . ALA A 1 84 ? -10.735 -8.412 -7.532 1.00 92.81 84 ALA A O 1
ATOM 690 N N . LYS A 1 85 ? -12.446 -8.187 -6.082 1.00 94.25 85 LYS A N 1
ATOM 691 C CA . LYS A 1 85 ? -13.522 -8.550 -7.016 1.00 94.25 85 LYS A CA 1
ATOM 692 C C . LYS A 1 85 ? -14.202 -7.338 -7.652 1.00 94.25 85 LYS A C 1
ATOM 694 O O . LYS A 1 85 ? -14.968 -7.531 -8.602 1.00 94.25 85 LYS A O 1
ATOM 699 N N . ASP A 1 86 ? -13.935 -6.126 -7.174 1.00 91.06 86 ASP A N 1
ATOM 700 C CA . ASP A 1 86 ? -14.490 -4.920 -7.771 1.00 91.06 86 ASP A CA 1
ATOM 701 C C . ASP A 1 86 ? -13.856 -4.667 -9.147 1.00 91.06 86 ASP A C 1
ATOM 703 O O . ASP A 1 86 ? -12.639 -4.624 -9.322 1.00 91.06 86 ASP A O 1
ATOM 707 N N . ARG A 1 87 ? -14.708 -4.539 -10.163 1.00 83.88 87 ARG A N 1
ATOM 708 C CA . ARG A 1 87 ? -14.301 -4.280 -11.550 1.00 83.88 87 ARG A CA 1
ATOM 709 C C . ARG A 1 87 ? -14.303 -2.795 -11.891 1.00 83.88 87 ARG A C 1
ATOM 711 O O . ARG A 1 87 ? -13.782 -2.433 -12.944 1.00 83.88 87 ARG A O 1
ATOM 718 N N . ASN A 1 88 ? -14.914 -1.977 -11.041 1.00 78.12 88 ASN A N 1
ATOM 719 C CA . ASN A 1 88 ? -15.157 -0.564 -11.288 1.00 78.12 88 ASN A CA 1
ATOM 720 C C . ASN A 1 88 ? -14.241 0.352 -10.467 1.00 78.12 88 ASN A C 1
ATOM 722 O O . ASN A 1 88 ? -14.112 1.513 -10.847 1.00 78.12 88 ASN A O 1
ATOM 726 N N . GLY A 1 89 ? -13.569 -0.183 -9.440 1.00 61.84 89 GLY A N 1
ATOM 727 C CA . GLY A 1 89 ? -12.651 0.569 -8.581 1.00 61.84 89 GLY A CA 1
ATOM 728 C C . GLY A 1 89 ? -13.381 1.408 -7.551 1.00 61.84 89 GLY A C 1
ATOM 729 O O . GLY A 1 89 ? -13.864 2.515 -7.883 1.00 61.84 89 GLY A O 1
#

Secondary structure (DSSP, 8-state):
-PPP--S-------S--EEEEEE---S-TT-HHHHHHHHHHHHHHHHHHHH-GGG-EEEEEEE--SS-EEEEEES-HHHHHHHHH-S--

Foldseek 3Di:
DDDDDPDDDDDDDPDDKDKDKDWDADPDPVPCVVCVVVVVVVVVVQVVCVVCVVLQWPHWDWDDDRTTMIITMGNDPCSVVVVVPDPPD

Radius of gyration: 15.77 Å; Cα contacts (8 Å, |Δi|>4): 90; chains: 1; bounding box: 31×31×44 Å

Nearest PDB structures (foldseek):
  3cw2-assembly4_H  TM=4.618E-01  e=4.678E-01  Saccharolobus solfataricus
  2kxo-assembly1_B  TM=4.862E-01  e=9.538E-01  Neisseria gonorrhoeae
  1tuw-assembly1_A-2  TM=4.361E-01  e=4.816E+00  Streptomyces glaucescens
  8gkp-assembly2_J  TM=3.978E-01  e=7.102E+00  Aspergillus fumigatus Af293
  8is2-assembly1_B  TM=2.815E-01  e=2.520E+00  uncultured actinomycete